Protein AF-A0AAD7DY40-F1 (afdb_monomer)

Structure (mmCIF, N/CA/C/O backbone):
data_AF-A0AAD7DY40-F1
#
_entry.id   AF-A0AAD7DY40-F1
#
loop_
_atom_site.group_PDB
_atom_site.id
_atom_site.type_symbol
_atom_site.label_atom_id
_atom_site.label_alt_id
_atom_site.label_comp_id
_atom_site.label_asym_id
_atom_site.label_entity_id
_atom_site.label_seq_id
_atom_site.pdbx_PDB_ins_code
_atom_site.Cartn_x
_atom_site.Cartn_y
_atom_site.Cartn_z
_atom_site.occupancy
_atom_site.B_iso_or_equiv
_atom_site.auth_seq_id
_atom_site.auth_comp_id
_atom_site.auth_asym_id
_atom_site.auth_atom_id
_atom_site.pdbx_PDB_model_num
ATOM 1 N N . PHE A 1 1 ? 0.363 6.791 -9.606 1.00 60.44 1 PHE A N 1
ATOM 2 C CA . PHE A 1 1 ? -0.007 7.717 -8.513 1.00 60.44 1 PHE A CA 1
ATOM 3 C C . PHE A 1 1 ? -1.467 8.067 -8.695 1.00 60.44 1 PHE A C 1
ATOM 5 O O . PHE A 1 1 ? -1.834 8.488 -9.788 1.00 60.44 1 PHE A O 1
ATOM 12 N N . ASP A 1 2 ? -2.297 7.817 -7.684 1.00 65.75 2 ASP A N 1
ATOM 13 C CA . ASP A 1 2 ? -3.720 8.145 -7.759 1.00 65.75 2 ASP A CA 1
ATOM 14 C C . ASP A 1 2 ? -3.933 9.596 -7.304 1.00 65.75 2 ASP A C 1
ATOM 16 O O . ASP A 1 2 ? -3.859 9.899 -6.115 1.00 65.75 2 ASP A O 1
ATOM 20 N N . ASN A 1 3 ? -4.155 10.495 -8.266 1.00 67.88 3 ASN A N 1
ATOM 21 C CA . ASN A 1 3 ? -4.475 11.903 -8.009 1.00 67.88 3 ASN A CA 1
ATOM 22 C C . ASN A 1 3 ? -5.984 12.135 -7.833 1.00 67.88 3 ASN A C 1
ATOM 24 O O . ASN A 1 3 ? -6.419 13.277 -7.671 1.00 67.88 3 ASN A O 1
ATOM 28 N N . ALA A 1 4 ? -6.806 11.082 -7.897 1.00 73.62 4 ALA A N 1
ATOM 29 C CA . ALA A 1 4 ? -8.237 11.224 -7.719 1.00 73.62 4 ALA A CA 1
ATOM 30 C C . ALA A 1 4 ? -8.565 11.549 -6.259 1.00 73.62 4 ALA A C 1
ATOM 32 O O . ALA A 1 4 ? -8.046 10.946 -5.310 1.00 73.62 4 ALA A O 1
ATOM 33 N N . LYS A 1 5 ? -9.488 12.499 -6.081 1.00 74.25 5 LYS A N 1
ATOM 34 C CA . LYS A 1 5 ? -10.083 12.785 -4.777 1.00 74.25 5 LYS A CA 1
ATOM 35 C C . LYS A 1 5 ? -10.679 11.486 -4.207 1.00 74.25 5 LYS A C 1
ATOM 37 O O . LYS A 1 5 ? -11.354 10.771 -4.951 1.00 74.25 5 LYS A O 1
ATOM 42 N N . PRO A 1 6 ? -10.493 11.193 -2.905 1.00 76.56 6 PRO A N 1
ATOM 43 C CA . PRO A 1 6 ? -11.130 10.046 -2.274 1.00 76.56 6 PRO A CA 1
ATOM 44 C C . PRO A 1 6 ? -12.641 10.077 -2.516 1.00 76.56 6 PRO A C 1
ATOM 46 O O . PRO A 1 6 ? -13.312 11.068 -2.218 1.00 76.56 6 PRO A O 1
ATOM 49 N N . SER A 1 7 ? -13.164 8.996 -3.087 1.00 83.81 7 SER A N 1
ATOM 50 C CA . SER A 1 7 ? -14.604 8.799 -3.245 1.00 83.81 7 SER A CA 1
ATOM 51 C C . SER A 1 7 ? -15.232 8.395 -1.907 1.00 83.81 7 SER A C 1
ATOM 53 O O . SER A 1 7 ? -14.528 7.990 -0.979 1.00 83.81 7 SER A O 1
ATOM 55 N N . SER A 1 8 ? -16.563 8.426 -1.811 1.00 83.88 8 SER A N 1
ATOM 56 C CA . SER A 1 8 ? -17.284 7.954 -0.618 1.00 83.88 8 SER A CA 1
ATOM 57 C C . SER A 1 8 ? -16.970 6.492 -0.272 1.00 83.88 8 SER A C 1
ATOM 59 O O . SER A 1 8 ? -16.897 6.142 0.906 1.00 83.88 8 SER A O 1
ATOM 61 N N . ALA A 1 9 ? -16.713 5.649 -1.278 1.00 81.75 9 ALA A N 1
ATOM 62 C CA . ALA A 1 9 ? -16.273 4.271 -1.081 1.00 81.75 9 ALA A CA 1
ATOM 63 C C . ALA A 1 9 ? -14.886 4.207 -0.425 1.00 81.75 9 ALA A C 1
ATOM 65 O O . ALA A 1 9 ? -14.677 3.445 0.516 1.00 81.75 9 ALA A O 1
ATOM 66 N N . THR A 1 10 ? -13.958 5.057 -0.871 1.00 80.88 10 THR A N 1
ATOM 67 C CA . THR A 1 10 ? -12.610 5.152 -0.301 1.00 80.88 10 THR A CA 1
ATOM 68 C C . THR A 1 10 ? -12.676 5.634 1.150 1.00 80.88 10 THR A C 1
A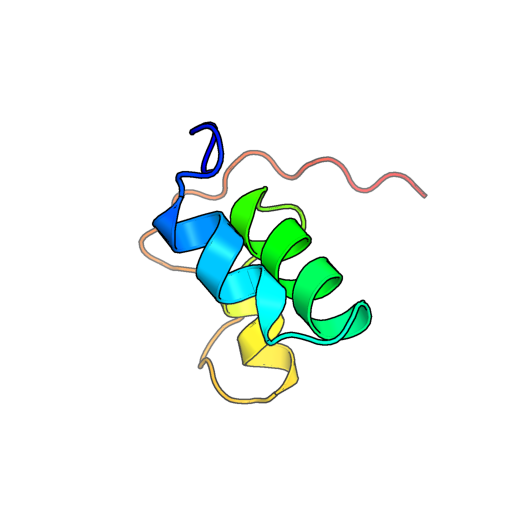TOM 70 O O . THR A 1 10 ? -12.042 5.048 2.018 1.00 80.88 10 THR A O 1
ATOM 73 N N . THR A 1 11 ? -13.499 6.644 1.446 1.00 83.75 11 THR A N 1
ATOM 74 C CA . THR A 1 11 ? -13.726 7.125 2.820 1.00 83.75 11 THR A CA 1
ATOM 75 C C . THR A 1 11 ? -14.307 6.041 3.725 1.00 83.75 11 THR A C 1
ATOM 77 O O . THR A 1 11 ? -13.864 5.913 4.863 1.00 83.75 11 THR A O 1
ATOM 80 N N . ARG A 1 12 ? -15.250 5.228 3.226 1.00 86.38 12 ARG A N 1
ATOM 81 C CA . ARG A 1 12 ? -15.806 4.101 3.989 1.00 86.38 12 ARG A CA 1
ATOM 82 C C . ARG A 1 12 ? -14.737 3.056 4.317 1.00 86.38 12 ARG A C 1
ATOM 84 O O . ARG A 1 12 ?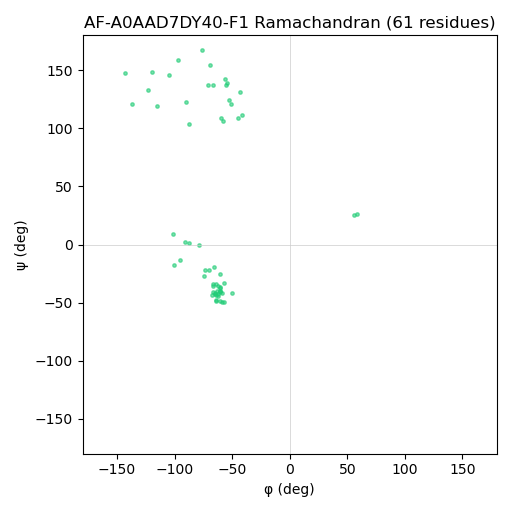 -14.704 2.593 5.445 1.00 86.38 12 ARG A O 1
ATOM 91 N N . MET A 1 13 ? -13.824 2.752 3.391 1.00 84.50 13 MET A N 1
ATOM 92 C CA . MET A 1 13 ? -12.700 1.844 3.671 1.00 84.50 13 MET A CA 1
ATOM 93 C C . MET A 1 13 ? -11.788 2.358 4.792 1.00 84.50 13 MET A C 1
ATOM 95 O O . MET A 1 13 ? -11.306 1.565 5.588 1.00 84.50 13 MET A O 1
ATOM 99 N N . TYR A 1 14 ? -11.553 3.671 4.876 1.00 87.62 14 TYR A N 1
ATOM 100 C CA . TYR A 1 14 ? -10.746 4.254 5.954 1.00 87.62 14 TYR A CA 1
ATOM 101 C C . TYR A 1 14 ? -11.461 4.289 7.312 1.00 87.62 14 TYR A C 1
ATOM 103 O O . TYR A 1 14 ? -10.784 4.387 8.332 1.00 87.62 14 TYR A O 1
ATOM 111 N N . ALA A 1 15 ? -12.796 4.232 7.342 1.00 88.94 15 ALA A N 1
ATOM 112 C CA . ALA A 1 15 ? -13.575 4.353 8.576 1.00 88.94 15 ALA A CA 1
ATOM 113 C C . ALA A 1 15 ? -13.351 3.175 9.539 1.00 88.94 15 ALA A C 1
ATOM 115 O O . ALA A 1 15 ? -13.315 3.379 10.750 1.00 88.94 15 ALA A O 1
ATOM 116 N N . ASP A 1 16 ? -13.143 1.975 8.996 1.00 89.94 16 ASP A N 1
ATOM 117 C CA . ASP A 1 16 ? -12.969 0.742 9.775 1.00 89.94 16 ASP A CA 1
ATOM 118 C C . ASP A 1 16 ? -11.496 0.443 10.110 1.00 89.94 16 ASP A C 1
ATOM 120 O O . ASP A 1 16 ? -11.175 -0.579 10.719 1.00 89.94 16 ASP A O 1
ATOM 124 N N . LEU A 1 17 ? -10.575 1.323 9.706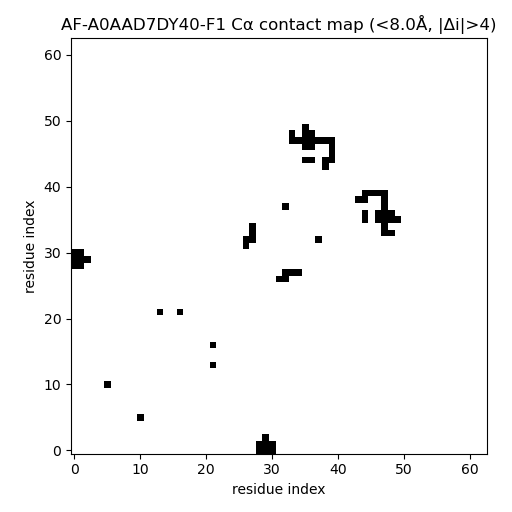 1.00 91.31 17 LEU A N 1
ATOM 125 C CA . LEU A 1 17 ? -9.138 1.122 9.847 1.00 91.31 17 LEU A CA 1
ATOM 126 C C . LEU A 1 17 ? -8.546 1.969 10.973 1.00 91.31 17 LEU A C 1
ATOM 128 O O . LEU A 1 17 ? -8.912 3.117 11.222 1.00 91.31 17 LEU A O 1
ATOM 132 N N . SER A 1 18 ? -7.542 1.404 11.635 1.00 93.62 18 SER A N 1
ATOM 133 C CA . SER A 1 18 ? -6.731 2.133 12.608 1.00 93.62 18 SER A CA 1
ATOM 134 C C . SER A 1 18 ? -5.851 3.185 11.920 1.00 93.62 18 SER A C 1
ATOM 136 O O . SER A 1 18 ? -5.446 3.034 10.765 1.00 93.62 18 SER A O 1
ATOM 138 N N . ARG A 1 19 ? -5.467 4.243 12.650 1.00 91.00 19 ARG A N 1
ATOM 139 C CA . ARG A 1 19 ? -4.591 5.311 12.120 1.00 91.00 19 ARG A CA 1
ATOM 140 C C . ARG A 1 19 ? -3.314 4.784 11.430 1.00 91.00 19 ARG A C 1
ATOM 142 O O . ARG A 1 19 ? -2.989 5.310 10.364 1.00 91.00 19 ARG A O 1
ATOM 149 N N . PRO A 1 20 ? -2.601 3.763 11.956 1.00 92.56 20 PRO A N 1
ATOM 150 C CA . PRO A 1 20 ? -1.444 3.186 11.267 1.00 92.56 20 PRO A CA 1
ATOM 151 C C . PRO A 1 20 ? -1.793 2.556 9.912 1.00 92.56 20 PRO A C 1
ATOM 153 O O . PRO A 1 20 ? -1.087 2.785 8.933 1.00 92.56 20 PRO A O 1
ATOM 156 N N . GLN A 1 21 ? -2.905 1.822 9.828 1.00 91.88 21 GLN A N 1
ATOM 157 C CA . GLN A 1 21 ? -3.373 1.215 8.578 1.00 91.88 21 GLN A CA 1
ATOM 158 C C . GLN A 1 21 ? -3.760 2.288 7.552 1.00 91.88 21 GLN A C 1
ATOM 160 O O . GLN A 1 21 ? -3.371 2.202 6.387 1.00 91.88 21 GLN A O 1
ATOM 165 N N . CYS A 1 22 ? -4.439 3.352 7.992 1.00 92.19 22 CYS A N 1
ATOM 166 C CA . CYS A 1 22 ? -4.764 4.496 7.139 1.00 92.19 22 CYS A CA 1
ATOM 167 C C . CYS A 1 22 ? -3.505 5.184 6.584 1.00 92.19 22 CYS A C 1
ATOM 169 O O . CYS A 1 22 ? -3.474 5.564 5.410 1.00 92.19 22 CYS A O 1
ATOM 171 N N . SER A 1 23 ? -2.461 5.324 7.409 1.00 91.81 23 SER A N 1
ATOM 172 C CA . SER A 1 23 ? -1.172 5.896 6.998 1.00 91.81 23 SER A CA 1
ATOM 173 C C . SER A 1 23 ? -0.524 5.071 5.884 1.00 91.81 23 SER A C 1
ATOM 175 O O . SER A 1 23 ? -0.177 5.621 4.839 1.00 91.81 23 SER A O 1
ATOM 177 N N . ILE A 1 24 ? -0.461 3.745 6.050 1.00 90.94 24 ILE A N 1
ATOM 178 C CA . ILE A 1 24 ? 0.089 2.827 5.040 1.00 90.94 24 ILE A CA 1
ATOM 179 C C . ILE A 1 24 ? -0.680 2.953 3.721 1.00 90.94 24 ILE A C 1
ATOM 181 O O . ILE A 1 24 ? -0.076 3.163 2.671 1.00 90.94 24 ILE A O 1
ATOM 185 N N . LEU A 1 25 ? -2.015 2.899 3.758 1.00 89.75 25 LEU A N 1
ATOM 186 C CA . LEU A 1 25 ? -2.830 3.038 2.548 1.00 89.75 25 LEU A CA 1
ATOM 187 C C . LEU A 1 25 ? -2.628 4.386 1.854 1.00 89.75 25 LEU A C 1
ATOM 189 O O . LEU A 1 25 ? -2.634 4.454 0.627 1.00 89.75 25 LEU A O 1
ATOM 193 N N . THR A 1 26 ? -2.441 5.456 2.625 1.00 88.69 26 THR A N 1
ATOM 194 C CA . THR A 1 26 ? -2.154 6.784 2.072 1.00 88.69 26 THR A CA 1
ATOM 195 C C . THR A 1 26 ? -0.817 6.785 1.340 1.00 88.69 26 THR A C 1
ATOM 197 O O . THR A 1 26 ? -0.769 7.206 0.189 1.00 88.69 26 THR A O 1
ATOM 200 N N . GLN A 1 27 ? 0.237 6.249 1.961 1.00 89.50 27 GLN A N 1
ATOM 201 C CA . GLN A 1 27 ? 1.569 6.150 1.355 1.00 89.50 27 GLN A CA 1
ATOM 202 C C . GLN A 1 27 ? 1.565 5.311 0.070 1.00 89.50 27 GLN A C 1
ATOM 204 O O . GLN A 1 27 ? 2.217 5.680 -0.905 1.00 89.50 27 GLN A O 1
ATOM 209 N N . LEU A 1 28 ? 0.805 4.212 0.050 1.00 88.81 28 LEU A N 1
ATOM 210 C CA . LEU A 1 28 ? 0.651 3.362 -1.132 1.00 88.81 28 LEU A CA 1
ATOM 211 C C . LEU A 1 28 ? -0.115 4.077 -2.256 1.00 88.81 28 LEU A C 1
ATOM 213 O O . LEU A 1 28 ? 0.293 4.026 -3.415 1.00 88.81 28 LEU A O 1
ATOM 217 N N . ARG A 1 29 ? -1.205 4.790 -1.935 1.00 86.38 29 ARG A N 1
ATOM 218 C CA . ARG A 1 29 ? -2.022 5.519 -2.926 1.00 86.38 29 ARG A CA 1
ATOM 219 C C . AR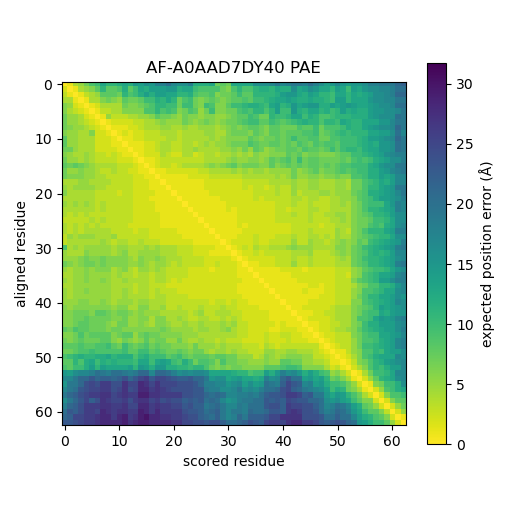G A 1 29 ? -1.275 6.685 -3.571 1.00 86.38 29 ARG A C 1
ATOM 221 O O . ARG A 1 29 ? -1.372 6.882 -4.785 1.00 86.38 29 ARG A O 1
ATOM 228 N N . THR A 1 30 ? -0.515 7.436 -2.776 1.00 84.69 30 THR A N 1
ATOM 229 C CA . THR A 1 30 ? 0.309 8.551 -3.267 1.00 84.69 30 THR A CA 1
ATOM 230 C C . THR A 1 30 ? 1.614 8.086 -3.908 1.00 84.69 30 THR A C 1
ATOM 232 O O . THR A 1 30 ? 2.373 8.920 -4.392 1.00 84.69 30 THR A O 1
ATOM 235 N N . ALA A 1 31 ? 1.870 6.772 -3.944 1.00 83.44 31 ALA A N 1
ATOM 236 C CA . ALA A 1 31 ? 3.132 6.179 -4.380 1.00 83.44 31 ALA A CA 1
ATOM 237 C C . ALA A 1 31 ? 4.360 6.712 -3.611 1.00 83.44 31 ALA A C 1
ATOM 239 O O . ALA A 1 31 ? 5.474 6.669 -4.125 1.00 83.44 31 ALA A O 1
ATOM 240 N N . HIS A 1 32 ? 4.167 7.187 -2.373 1.00 85.56 32 HIS A N 1
ATOM 241 C CA . HIS A 1 32 ? 5.263 7.506 -1.454 1.00 85.56 32 HIS A CA 1
ATOM 242 C C . HIS A 1 32 ? 6.054 6.246 -1.080 1.00 85.56 32 HIS A C 1
ATOM 244 O O . HIS A 1 32 ? 7.268 6.290 -0.914 1.00 85.56 32 HIS A O 1
ATOM 250 N N . VAL A 1 33 ? 5.358 5.109 -0.989 1.00 86.69 33 VAL A N 1
ATOM 251 C CA . VAL A 1 33 ? 5.964 3.779 -0.911 1.00 86.69 33 VAL A CA 1
ATOM 252 C C . VAL A 1 33 ? 5.418 2.947 -2.066 1.00 86.69 33 VAL A C 1
ATOM 254 O O . VAL A 1 33 ? 4.210 2.923 -2.307 1.00 86.69 33 VAL A O 1
ATOM 257 N N . GLY A 1 34 ? 6.305 2.259 -2.787 1.00 87.88 34 GLY A N 1
ATOM 258 C CA . GLY A 1 34 ? 5.907 1.328 -3.840 1.00 87.88 34 GLY A CA 1
ATOM 259 C C . GLY A 1 34 ? 5.162 0.123 -3.265 1.00 87.88 34 GLY A C 1
ATOM 260 O O . GLY A 1 34 ? 5.581 -0.441 -2.255 1.00 87.88 34 GLY A O 1
ATOM 261 N N . LEU A 1 35 ? 4.075 -0.301 -3.917 1.00 89.12 35 LEU A N 1
ATOM 262 C CA . LEU A 1 35 ? 3.291 -1.462 -3.479 1.00 89.12 35 LEU A CA 1
ATOM 263 C C . LEU A 1 35 ? 4.150 -2.727 -3.384 1.00 89.12 35 LEU A C 1
ATOM 265 O O . LEU A 1 35 ? 4.159 -3.380 -2.344 1.00 89.12 35 LEU A O 1
ATOM 269 N N . ASN A 1 36 ? 4.915 -3.029 -4.433 1.00 90.62 36 ASN A N 1
ATOM 270 C CA . ASN A 1 36 ? 5.808 -4.185 -4.452 1.00 90.62 36 ASN A CA 1
ATOM 271 C C . ASN A 1 36 ? 6.887 -4.074 -3.373 1.00 90.62 36 ASN A C 1
ATOM 273 O O . ASN A 1 36 ? 7.090 -5.027 -2.632 1.00 90.62 36 ASN A O 1
ATOM 277 N N . ALA A 1 37 ? 7.504 -2.902 -3.201 1.00 89.44 37 ALA A N 1
ATOM 278 C CA . ALA A 1 37 ? 8.475 -2.666 -2.135 1.00 89.44 37 ALA A CA 1
ATOM 279 C C . ALA A 1 37 ? 7.884 -2.905 -0.733 1.00 89.44 37 ALA A C 1
ATOM 281 O O . ALA A 1 37 ? 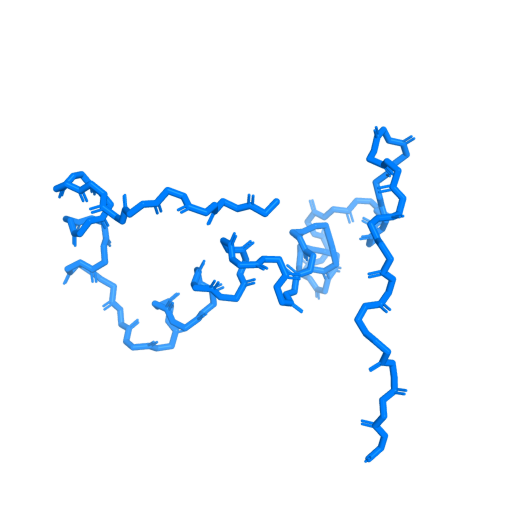8.529 -3.520 0.115 1.00 89.44 37 ALA A O 1
ATOM 282 N N . PHE A 1 38 ? 6.645 -2.468 -0.484 1.00 91.25 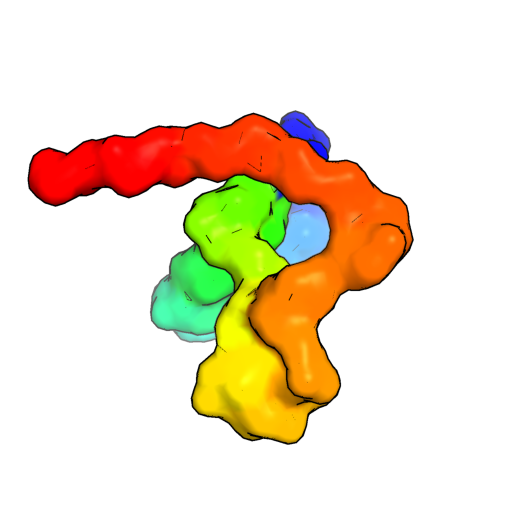38 PHE A N 1
ATOM 283 C CA . PHE A 1 38 ? 5.944 -2.745 0.769 1.00 91.25 38 PHE A CA 1
ATOM 284 C C . PHE A 1 38 ? 5.679 -4.245 0.954 1.00 91.25 38 PHE A C 1
ATOM 286 O O . PHE A 1 38 ? 5.994 -4.789 2.008 1.00 91.25 38 PHE A O 1
ATOM 293 N N . LEU A 1 39 ? 5.153 -4.926 -0.067 1.00 92.62 39 LEU A N 1
ATOM 294 C CA . LEU A 1 39 ? 4.843 -6.359 -0.020 1.00 92.62 39 LEU A CA 1
ATOM 295 C C . LEU A 1 39 ? 6.099 -7.238 0.092 1.00 92.62 39 LEU A C 1
ATOM 297 O O . LEU A 1 39 ? 6.084 -8.246 0.797 1.00 92.62 39 LEU A O 1
ATOM 301 N N . TYR A 1 40 ? 7.196 -6.842 -0.551 1.00 93.81 40 TYR A N 1
ATOM 302 C CA . TYR A 1 40 ? 8.479 -7.542 -0.517 1.00 93.81 40 TYR A CA 1
ATOM 303 C C . TYR A 1 40 ? 9.059 -7.596 0.902 1.00 93.81 40 TYR A C 1
ATOM 305 O O . TYR A 1 40 ? 9.586 -8.629 1.307 1.00 93.81 40 TYR A O 1
ATOM 313 N N . ARG A 1 41 ? 8.869 -6.540 1.714 1.00 92.69 41 ARG A N 1
ATOM 314 C CA . ARG A 1 41 ? 9.267 -6.529 3.142 1.00 92.69 41 ARG A CA 1
ATOM 315 C C . ARG A 1 41 ? 8.572 -7.609 3.972 1.00 92.69 41 ARG A C 1
ATOM 317 O O . ARG A 1 41 ? 9.109 -8.011 4.996 1.00 92.69 41 ARG A O 1
ATOM 324 N N . PHE A 1 42 ? 7.399 -8.061 3.541 1.00 93.81 42 PHE A N 1
ATOM 325 C CA . PHE A 1 42 ? 6.651 -9.151 4.169 1.00 93.81 42 PHE A CA 1
ATOM 326 C C . PHE A 1 42 ? 6.797 -10.479 3.415 1.00 93.81 42 PHE A C 1
ATOM 328 O O . PHE A 1 42 ? 6.079 -11.425 3.721 1.00 93.81 42 PHE A O 1
ATOM 335 N N . HIS A 1 43 ? 7.697 -10.556 2.429 1.00 93.75 43 HIS A N 1
ATOM 336 C CA . HIS A 1 43 ? 7.886 -11.717 1.553 1.00 93.75 43 HIS A CA 1
ATOM 337 C C . HIS A 1 43 ? 6.623 -12.123 0.767 1.00 93.75 43 HIS A C 1
ATOM 339 O O . HIS A 1 43 ? 6.463 -13.281 0.390 1.00 93.75 43 HIS A O 1
ATOM 345 N N . LEU A 1 44 ? 5.722 -11.167 0.509 1.00 93.31 44 LEU A N 1
ATOM 346 C CA . LEU A 1 44 ? 4.476 -11.380 -0.241 1.00 93.31 44 LEU A CA 1
ATOM 347 C C . LEU A 1 44 ? 4.599 -11.037 -1.731 1.00 93.31 44 LEU A C 1
ATOM 349 O O . LEU A 1 44 ? 3.724 -11.390 -2.517 1.00 93.31 44 LEU A O 1
ATOM 353 N N . ALA A 1 45 ? 5.670 -10.347 -2.122 1.00 91.56 45 ALA A N 1
ATOM 354 C CA . ALA A 1 45 ? 6.019 -10.088 -3.514 1.00 91.56 45 ALA A CA 1
ATOM 355 C C . ALA A 1 45 ? 7.393 -10.704 -3.830 1.00 91.56 45 ALA A C 1
ATOM 357 O O . ALA A 1 45 ? 8.242 -10.755 -2.939 1.00 91.56 45 ALA A O 1
ATOM 358 N N . PRO A 1 46 ? 7.633 -11.148 -5.078 1.00 90.44 46 PRO A N 1
ATOM 359 C CA . PRO A 1 46 ? 8.907 -11.748 -5.481 1.00 90.44 46 PRO A CA 1
ATOM 360 C C . PRO A 1 46 ? 10.040 -10.723 -5.642 1.00 90.44 46 PRO A C 1
ATOM 362 O O . PRO A 1 46 ? 11.204 -11.071 -5.480 1.00 90.44 46 PRO A O 1
ATOM 365 N N . SER A 1 47 ? 9.708 -9.467 -5.950 1.00 88.69 47 SER A N 1
ATOM 366 C CA . SER A 1 47 ? 10.651 -8.359 -6.133 1.00 88.69 47 SER A CA 1
ATOM 367 C C . SER A 1 47 ? 10.035 -7.066 -5.586 1.00 88.69 47 SER A C 1
ATOM 369 O O . SER A 1 47 ? 8.808 -6.920 -5.643 1.00 88.69 47 SER A O 1
ATOM 371 N N . PRO A 1 48 ? 10.838 -6.130 -5.044 1.00 87.56 48 PRO A N 1
ATOM 372 C CA . PRO A 1 48 ? 10.364 -4.797 -4.672 1.00 87.56 48 PRO A CA 1
ATOM 373 C C . PRO A 1 48 ? 10.036 -3.919 -5.889 1.00 87.56 48 PRO A C 1
ATOM 375 O O . PRO A 1 48 ? 9.245 -2.980 -5.766 1.00 87.56 48 PRO A O 1
ATOM 378 N N . ASP A 1 49 ? 10.605 -4.243 -7.048 1.0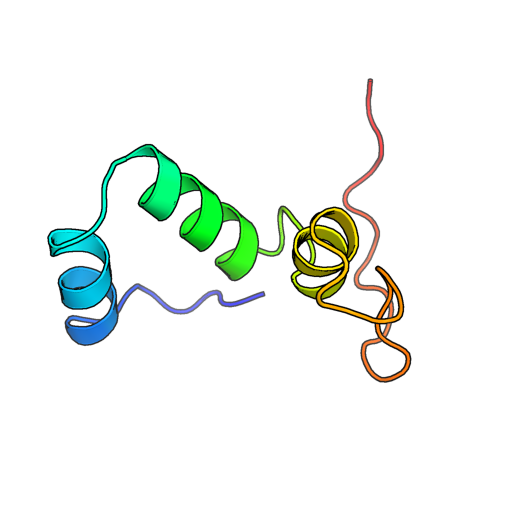0 85.00 49 ASP A N 1
ATOM 379 C CA . ASP A 1 49 ? 10.416 -3.524 -8.302 1.00 85.00 49 ASP A CA 1
ATOM 380 C C . ASP A 1 49 ? 9.342 -4.208 -9.162 1.00 85.00 49 ASP A C 1
ATOM 382 O O . ASP A 1 49 ? 8.986 -5.371 -8.953 1.00 85.00 49 ASP A O 1
ATOM 386 N N . CYS A 1 50 ? 8.748 -3.470 -10.098 1.00 81.31 50 CYS A N 1
ATOM 387 C CA . CYS A 1 50 ? 7.750 -4.008 -11.021 1.00 81.31 50 CYS A CA 1
ATOM 388 C C . CYS A 1 50 ? 8.290 -3.948 -12.447 1.00 81.31 50 CYS A C 1
ATOM 390 O O . CYS A 1 50 ? 8.507 -2.857 -12.962 1.00 81.31 50 CYS A O 1
ATOM 392 N N . ASP A 1 51 ? 8.414 -5.101 -13.104 1.00 80.44 51 ASP A N 1
ATOM 393 C CA . ASP A 1 51 ? 8.960 -5.208 -14.467 1.00 80.44 51 ASP A CA 1
ATOM 394 C C . ASP A 1 51 ? 8.078 -4.535 -15.534 1.00 80.44 51 ASP A C 1
ATOM 396 O O . ASP A 1 51 ? 8.530 -4.228 -16.635 1.00 80.44 51 ASP A O 1
ATOM 400 N N . HIS A 1 52 ? 6.802 -4.296 -15.213 1.00 79.75 52 HIS A N 1
ATOM 401 C CA . HIS A 1 52 ? 5.822 -3.683 -16.114 1.00 79.75 52 HIS A CA 1
ATOM 402 C C . HIS A 1 52 ? 5.576 -2.200 -15.843 1.00 79.75 52 HIS A C 1
ATOM 404 O O . HIS A 1 52 ? 5.031 -1.499 -16.697 1.00 79.75 52 HIS A O 1
ATOM 410 N N . CYS A 1 53 ? 5.952 -1.709 -14.664 1.00 73.38 53 CYS A N 1
ATOM 411 C CA . CYS A 1 53 ? 5.888 -0.287 -14.380 1.00 73.38 53 CYS A CA 1
ATOM 412 C C . CYS A 1 53 ? 7.227 0.321 -14.786 1.00 73.38 53 CYS A C 1
ATOM 414 O O . CYS A 1 53 ? 8.260 -0.064 -14.248 1.00 73.38 53 CYS A O 1
ATOM 416 N N . SER A 1 54 ? 7.234 1.315 -15.679 1.00 63.09 54 SER A N 1
ATOM 417 C CA . SER A 1 54 ? 8.423 2.164 -15.789 1.00 63.09 54 SER A CA 1
ATOM 418 C C . SER A 1 54 ? 8.735 2.737 -14.405 1.00 63.09 54 SER A C 1
ATOM 420 O O . SER A 1 54 ? 7.789 3.132 -13.710 1.00 63.09 54 SER A O 1
ATOM 422 N N . PRO A 1 55 ? 10.013 2.802 -13.988 1.00 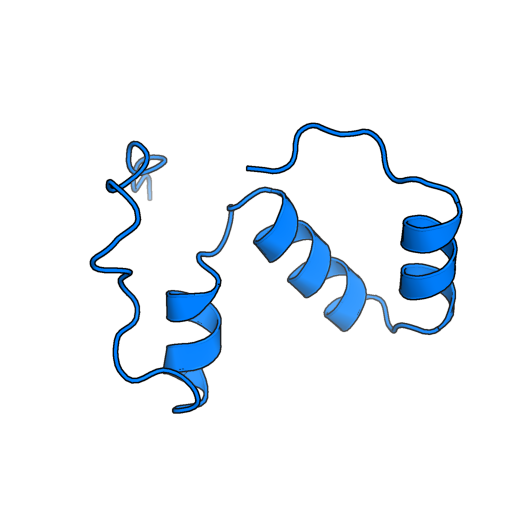59.19 55 PRO A N 1
ATOM 423 C CA . PRO A 1 55 ? 10.364 3.500 -12.767 1.00 59.19 55 PRO A CA 1
ATOM 424 C C . PRO A 1 55 ? 9.881 4.940 -12.931 1.00 59.19 55 PRO A C 1
ATOM 426 O O . PRO A 1 55 ? 10.425 5.717 -13.716 1.00 59.19 55 PRO A O 1
ATOM 429 N N . ALA A 1 56 ? 8.793 5.286 -12.242 1.00 51.75 56 ALA A N 1
ATOM 430 C CA . ALA A 1 56 ? 8.434 6.678 -12.067 1.00 51.75 56 ALA A CA 1
ATOM 431 C C . ALA A 1 56 ? 9.639 7.369 -11.417 1.00 51.75 56 ALA A C 1
ATOM 433 O O . ALA A 1 56 ? 10.307 6.726 -10.599 1.00 51.75 56 ALA A O 1
ATOM 434 N N . PRO A 1 57 ? 9.956 8.621 -11.798 1.00 45.09 57 PRO A N 1
ATOM 435 C CA . PRO A 1 57 ? 11.182 9.274 -11.368 1.00 45.09 57 PRO A CA 1
ATOM 436 C C . PRO A 1 57 ? 11.285 9.153 -9.856 1.00 45.09 57 PRO A C 1
ATOM 438 O O . PRO A 1 57 ? 10.363 9.551 -9.141 1.00 45.09 57 PRO A O 1
ATOM 441 N N . ALA A 1 58 ? 12.375 8.527 -9.410 1.00 48.34 58 ALA A N 1
ATOM 442 C CA . ALA A 1 58 ? 12.725 8.398 -8.013 1.00 48.34 58 ALA A CA 1
ATOM 443 C C . ALA A 1 5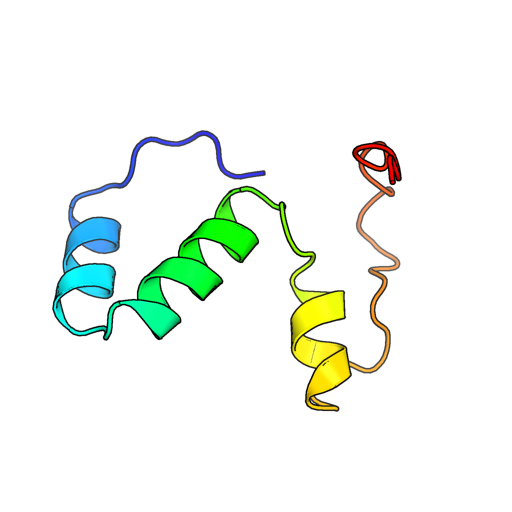8 ? 12.505 9.764 -7.363 1.00 48.34 58 ALA A C 1
ATOM 445 O O . ALA A 1 58 ? 13.227 10.715 -7.671 1.00 48.34 58 ALA A O 1
ATOM 446 N N . PHE A 1 59 ? 11.475 9.893 -6.520 1.00 53.09 59 PHE A N 1
ATOM 447 C CA . PHE A 1 59 ? 11.410 11.035 -5.627 1.00 53.09 59 PHE A CA 1
ATOM 448 C C . PHE A 1 59 ? 12.669 10.928 -4.784 1.00 53.09 59 PHE A C 1
ATOM 450 O O . PHE A 1 59 ? 12.854 9.960 -4.047 1.00 53.09 59 PHE A O 1
ATOM 457 N N . ALA A 1 60 ? 13.575 11.854 -5.081 1.00 41.34 60 ALA A N 1
ATOM 458 C CA . ALA A 1 60 ? 14.972 11.819 -4.739 1.00 41.34 60 ALA A CA 1
ATOM 459 C C . ALA A 1 60 ? 15.174 11.355 -3.301 1.00 41.34 60 ALA A C 1
ATOM 461 O O . ALA A 1 60 ? 14.571 11.888 -2.367 1.00 41.34 60 ALA A O 1
ATOM 462 N N . ALA A 1 61 ? 16.089 10.401 -3.153 1.00 43.50 61 ALA A N 1
ATOM 463 C CA . ALA A 1 61 ? 16.924 10.339 -1.977 1.00 43.50 61 ALA A CA 1
ATOM 464 C C . ALA A 1 61 ? 17.363 11.768 -1.629 1.00 43.50 61 ALA A C 1
ATOM 466 O O . ALA A 1 61 ? 18.102 12.388 -2.386 1.00 43.50 61 ALA A O 1
ATOM 467 N N . ASN A 1 62 ? 16.874 12.296 -0.516 1.00 32.69 62 ASN A N 1
ATOM 468 C CA . ASN A 1 62 ? 17.560 13.345 0.207 1.00 32.69 62 ASN A CA 1
ATOM 469 C C . ASN A 1 62 ? 17.472 12.995 1.686 1.00 32.69 62 ASN A C 1
ATOM 471 O O . ASN A 1 62 ? 16.391 12.742 2.224 1.00 32.69 62 ASN A O 1
ATOM 475 N N . ALA A 1 63 ? 18.681 12.875 2.225 1.00 34.00 63 ALA A N 1
ATOM 476 C CA . ALA A 1 63 ? 19.047 12.721 3.617 1.00 34.00 63 ALA A CA 1
ATOM 477 C C . ALA A 1 63 ? 18.482 13.842 4.499 1.00 34.00 63 ALA A C 1
ATOM 479 O O . ALA A 1 63 ? 18.216 14.943 3.962 1.00 34.00 63 ALA A O 1
#

pLDDT: mean 79.8, std 16.15, range [32.69, 93.81]

Radius of gyration: 13.42 Å; Cα contacts (8 Å, |Δi|>4): 36; chains: 1; bounding box: 36×25×29 Å

Sequence (63 aa):
FDNAKPSSATTRMYADLSRPQCSILTQLRTAHVGLNAFLYRFHLAPSPDCDHCSPAPAFAANA

Mean predicted aligned error: 8.09 Å

Solvent-accessible surface area (backbone atoms only — not comparable to full-atom values): 3999 Å² total; per-residue (Å²): 111,64,84,70,76,80,47,75,68,53,52,55,61,49,69,84,44,54,72,71,57,46,49,52,52,49,32,44,44,62,49,76,38,52,64,37,40,58,33,30,77,72,69,74,33,98,43,49,68,56,95,85,53,75,83,65,80,73,79,67,93,72,133

Foldseek 3Di:
DDPDDQDPVNVVVCVPDDPVVVVVVVCPNVVVQPPLLVCVVVVNHPDSDDPPDDPDPPPDDDD

Organism: Mycena rosella (NCBI:txid1033263)

Secondary structure (DSSP, 8-state):
---SPPPHHHHHHHHTS-HHHHHHHHHHHTTSS-HHHHHHTTT-SS-SS-TTS----------